Protein AF-A0A4U9D0R4-F1 (afdb_monomer)

Foldseek 3Di:
DDDDDDDDDDDDDDPPDDDDDDDPDPPPDPDDDCPLLVLLLVVVVVDNDDLVVSQVVVCVVVVNPDGDDPVVRPVSVVVCVVVVNDDDDDPPDD

Structure (mmCIF, N/CA/C/O backbone):
data_AF-A0A4U9D0R4-F1
#
_entry.id   AF-A0A4U9D0R4-F1
#
loop_
_atom_site.group_PDB
_atom_site.id
_atom_site.type_symbol
_atom_site.label_atom_id
_atom_site.label_alt_id
_atom_site.label_comp_id
_atom_site.label_asym_id
_atom_site.label_entity_id
_atom_site.label_seq_id
_atom_site.pdbx_PDB_ins_code
_atom_site.Cartn_x
_atom_site.Cartn_y
_atom_site.Cartn_z
_atom_site.occupancy
_atom_site.B_iso_or_equiv
_atom_site.auth_seq_id
_atom_site.auth_comp_id
_atom_site.auth_asym_id
_atom_site.auth_atom_id
_atom_site.pdbx_PDB_model_num
ATOM 1 N N . MET A 1 1 ? 54.394 -1.704 18.284 1.00 41.41 1 MET A N 1
ATOM 2 C CA . MET A 1 1 ? 53.632 -1.046 17.194 1.00 41.41 1 MET A CA 1
ATOM 3 C C . MET A 1 1 ? 53.354 -2.135 16.162 1.00 41.41 1 MET A C 1
ATOM 5 O O . MET A 1 1 ? 54.321 -2.615 15.603 1.00 41.41 1 MET A O 1
ATOM 9 N N . ARG A 1 2 ? 52.154 -2.663 15.917 1.00 43.41 2 ARG A N 1
ATOM 10 C CA . ARG A 1 2 ? 50.775 -2.170 16.045 1.00 43.41 2 ARG A CA 1
ATOM 11 C C . ARG A 1 2 ? 49.848 -3.367 16.325 1.00 43.41 2 ARG A C 1
ATOM 13 O O . ARG A 1 2 ? 50.138 -4.473 15.882 1.00 43.41 2 ARG A O 1
ATOM 20 N N . ASN A 1 3 ? 48.786 -3.109 17.081 1.00 37.72 3 ASN A N 1
ATOM 21 C CA . ASN A 1 3 ? 47.787 -4.076 17.522 1.00 37.72 3 ASN A CA 1
ATOM 22 C C . ASN A 1 3 ? 46.722 -4.322 16.442 1.00 37.72 3 ASN A C 1
ATOM 24 O O . ASN A 1 3 ? 46.414 -3.422 15.666 1.00 37.72 3 ASN A O 1
ATOM 28 N N . HIS A 1 4 ? 46.155 -5.531 16.471 1.00 49.69 4 HIS A N 1
ATOM 29 C CA . HIS A 1 4 ? 44.821 -5.877 15.975 1.00 49.69 4 HIS A CA 1
ATOM 30 C C . HIS A 1 4 ? 43.745 -4.937 16.545 1.00 49.69 4 HIS A C 1
ATOM 32 O O . HIS A 1 4 ? 43.756 -4.747 17.760 1.00 49.69 4 HIS A O 1
ATOM 38 N N . HIS A 1 5 ? 42.803 -4.466 15.719 1.00 44.03 5 HIS A N 1
ATOM 39 C CA . HIS A 1 5 ? 41.342 -4.461 15.950 1.00 44.03 5 HIS A CA 1
ATOM 40 C C . HIS A 1 5 ? 40.648 -3.674 14.823 1.00 44.03 5 HIS A C 1
ATOM 42 O O . HIS A 1 5 ? 41.069 -2.557 14.558 1.00 44.03 5 HIS A O 1
ATOM 48 N N . GLU A 1 6 ? 39.614 -4.241 14.203 1.00 40.97 6 GLU A N 1
ATOM 49 C CA . GLU A 1 6 ? 38.514 -3.542 13.501 1.00 40.97 6 GLU A CA 1
ATOM 50 C C . GLU A 1 6 ? 37.475 -4.648 13.204 1.00 40.97 6 GLU A C 1
ATOM 52 O O . GLU A 1 6 ? 37.704 -5.494 12.345 1.00 40.97 6 GLU A O 1
ATOM 57 N N . GLU A 1 7 ? 36.615 -5.003 14.163 1.00 38.84 7 GLU A N 1
ATOM 58 C CA . GLU A 1 7 ? 35.262 -4.456 14.404 1.00 38.84 7 GLU A CA 1
ATOM 59 C C . GLU A 1 7 ? 34.291 -4.635 13.220 1.00 38.84 7 GLU A C 1
ATOM 61 O O . GLU A 1 7 ? 34.229 -3.836 12.291 1.00 38.84 7 GLU A O 1
ATOM 66 N N . ASP A 1 8 ? 33.505 -5.714 13.316 1.00 41.00 8 ASP A N 1
ATOM 67 C CA . ASP A 1 8 ? 32.146 -5.851 12.785 1.00 41.00 8 ASP A CA 1
ATOM 68 C C . ASP A 1 8 ? 31.252 -4.715 13.314 1.00 41.00 8 ASP A C 1
ATOM 70 O O . ASP A 1 8 ? 31.258 -4.469 14.518 1.00 41.00 8 ASP A O 1
ATOM 74 N N . HIS A 1 9 ? 30.450 -4.078 12.451 1.00 40.00 9 HIS A N 1
ATOM 75 C CA . HIS A 1 9 ? 29.004 -3.878 12.653 1.00 40.00 9 HIS A CA 1
ATOM 76 C C . HIS A 1 9 ? 28.365 -3.032 11.533 1.00 40.00 9 HIS A C 1
ATOM 78 O O . HIS A 1 9 ? 28.721 -1.883 11.299 1.00 40.00 9 HIS A O 1
ATOM 84 N N . ASP A 1 10 ? 27.375 -3.650 10.880 1.00 42.25 10 ASP A N 1
ATOM 85 C CA . ASP A 1 10 ? 26.017 -3.148 10.623 1.00 42.25 10 ASP A CA 1
ATOM 86 C C . ASP A 1 10 ? 25.818 -1.635 10.407 1.00 42.25 10 ASP A C 1
ATOM 88 O O . ASP A 1 10 ? 25.894 -0.853 11.353 1.00 42.25 10 ASP A O 1
ATOM 92 N N . SER A 1 11 ? 25.406 -1.238 9.196 1.00 37.03 11 SER A N 1
ATOM 93 C CA . SER A 1 11 ? 24.211 -0.397 8.988 1.00 37.03 11 SER A CA 1
ATOM 94 C C . SER A 1 11 ? 24.063 0.057 7.534 1.00 37.03 11 SER A C 1
ATOM 96 O O . SER A 1 11 ? 24.865 0.825 7.021 1.00 37.03 11 SER A O 1
ATOM 98 N N . ARG A 1 12 ? 22.933 -0.341 6.940 1.00 49.69 12 ARG A N 1
ATOM 99 C CA . ARG A 1 12 ? 22.025 0.522 6.166 1.00 49.69 12 ARG A CA 1
ATOM 100 C C . ARG A 1 12 ? 22.666 1.512 5.184 1.00 49.69 12 ARG A C 1
ATOM 102 O O . ARG A 1 12 ? 22.918 2.659 5.537 1.00 49.69 12 ARG A O 1
ATOM 109 N N . GLU A 1 13 ? 22.649 1.161 3.903 1.00 41.84 13 GLU A N 1
ATOM 110 C CA . GLU A 1 13 ? 22.551 2.175 2.853 1.00 41.84 13 GLU A CA 1
ATOM 111 C C . GLU A 1 13 ? 21.263 1.980 2.058 1.00 41.84 13 GLU A C 1
ATOM 113 O O . GLU A 1 13 ? 21.129 1.158 1.154 1.00 41.84 13 GLU A O 1
ATOM 118 N N . HIS A 1 14 ? 20.278 2.780 2.466 1.00 41.12 14 HIS A N 1
ATOM 119 C CA . HIS A 1 14 ? 19.137 3.150 1.656 1.00 41.12 14 HIS A CA 1
ATOM 120 C C . HIS A 1 14 ? 19.665 3.712 0.332 1.00 41.12 14 HIS A C 1
ATOM 122 O O . HIS A 1 14 ? 20.146 4.846 0.284 1.00 41.12 14 HIS A O 1
ATOM 128 N N . HIS A 1 15 ? 19.537 2.937 -0.744 1.00 41.59 15 HIS A N 1
ATOM 129 C CA . HIS A 1 15 ? 19.688 3.419 -2.112 1.00 41.59 15 HIS A CA 1
ATOM 130 C C . HIS A 1 15 ? 18.576 4.433 -2.426 1.00 41.59 15 HIS A C 1
ATOM 132 O O . HIS A 1 1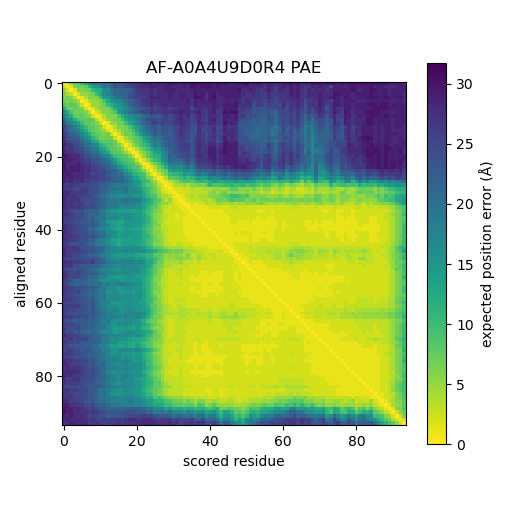5 ? 17.586 4.149 -3.095 1.00 41.59 15 HIS A O 1
ATOM 138 N N . ALA A 1 16 ? 18.735 5.659 -1.931 1.00 48.44 16 ALA A N 1
ATOM 139 C CA . ALA A 1 16 ? 18.045 6.827 -2.445 1.00 48.44 16 ALA A CA 1
ATOM 140 C C . ALA A 1 16 ? 18.745 7.247 -3.744 1.00 48.44 16 ALA A C 1
ATOM 142 O O . ALA A 1 16 ? 19.521 8.205 -3.785 1.00 48.44 16 ALA A O 1
ATOM 143 N N . GLU A 1 17 ? 18.490 6.507 -4.823 1.00 49.16 17 GLU A N 1
ATOM 144 C CA . GLU A 1 17 ? 18.949 6.906 -6.147 1.00 49.16 17 GLU A CA 1
ATOM 145 C C . GLU A 1 17 ? 18.225 8.184 -6.591 1.00 49.16 17 GLU A C 1
ATOM 147 O O . GLU A 1 17 ? 17.042 8.214 -6.940 1.00 49.16 17 GLU A O 1
ATOM 152 N N . ARG A 1 18 ? 18.991 9.276 -6.596 1.00 57.44 18 ARG A N 1
ATOM 153 C CA . ARG A 1 18 ? 18.742 10.453 -7.425 1.00 57.44 18 ARG A CA 1
ATOM 154 C C . ARG A 1 18 ? 18.698 10.034 -8.895 1.00 57.44 18 ARG A C 1
ATOM 156 O O . ARG A 1 18 ? 19.690 9.539 -9.416 1.00 57.44 18 ARG A O 1
ATOM 163 N N . GLY A 1 19 ? 17.629 10.383 -9.610 1.00 42.41 19 GLY A N 1
ATOM 164 C CA . GLY A 1 19 ? 17.635 10.269 -11.068 1.00 42.41 19 GLY A CA 1
ATOM 165 C C . GLY A 1 19 ? 16.407 10.841 -11.773 1.00 42.41 19 GLY A C 1
ATOM 166 O O . GLY A 1 19 ? 15.339 10.245 -11.757 1.00 42.41 19 GLY A O 1
ATOM 167 N N . GLY A 1 20 ? 16.594 11.961 -12.480 1.00 40.53 20 GLY A N 1
ATOM 168 C CA . GLY A 1 20 ? 15.919 12.187 -13.762 1.00 40.53 20 GLY A CA 1
ATOM 169 C C . GLY A 1 20 ? 14.636 13.021 -13.768 1.00 40.53 20 GLY A C 1
ATOM 170 O O . GLY A 1 20 ? 13.524 12.502 -13.804 1.00 40.53 20 GLY A O 1
ATOM 171 N N . ARG A 1 21 ? 14.792 14.339 -13.935 1.00 54.53 21 ARG A N 1
ATOM 172 C CA . ARG A 1 21 ? 13.833 15.135 -14.714 1.00 54.53 21 ARG A CA 1
ATOM 173 C C . ARG A 1 21 ? 13.971 14.730 -16.190 1.00 54.53 21 ARG A C 1
ATOM 175 O O . ARG A 1 21 ? 15.038 14.982 -16.742 1.00 54.53 21 ARG A O 1
ATOM 182 N N . ARG A 1 22 ? 12.919 14.161 -16.802 1.00 48.62 22 ARG A N 1
ATOM 183 C CA . ARG A 1 22 ? 12.506 14.231 -18.235 1.00 48.62 22 ARG A CA 1
ATOM 184 C C . ARG A 1 22 ? 11.778 12.949 -18.667 1.00 48.62 22 ARG A C 1
ATOM 186 O O . ARG A 1 22 ? 12.311 11.862 -18.510 1.00 48.62 22 ARG A O 1
ATOM 193 N N . GLY A 1 23 ? 10.625 13.110 -19.321 1.00 43.25 23 GLY A N 1
ATOM 194 C CA . GLY A 1 23 ? 10.080 12.111 -20.250 1.00 43.25 23 GLY A CA 1
ATOM 195 C C . GLY A 1 23 ? 8.763 11.472 -19.816 1.00 43.25 23 GLY A C 1
ATOM 196 O O . GLY A 1 23 ? 8.744 10.560 -18.998 1.00 43.25 23 GLY A O 1
ATOM 197 N N . GLY A 1 24 ? 7.658 11.918 -20.419 1.00 52.97 24 GLY A N 1
ATOM 198 C CA . GLY A 1 24 ? 6.351 11.263 -20.352 1.00 52.97 24 GLY A CA 1
ATOM 199 C C . GLY A 1 24 ? 6.326 9.939 -21.120 1.00 52.97 24 GLY A C 1
ATOM 200 O O . GLY A 1 24 ? 5.720 9.846 -22.181 1.00 52.97 24 GLY A O 1
ATOM 201 N N . GLY A 1 25 ? 6.981 8.916 -20.579 1.00 48.53 25 GLY A N 1
ATOM 202 C CA . GLY A 1 25 ? 6.760 7.517 -20.930 1.00 48.53 25 GLY A CA 1
ATOM 203 C C . GLY A 1 25 ? 5.976 6.868 -19.799 1.0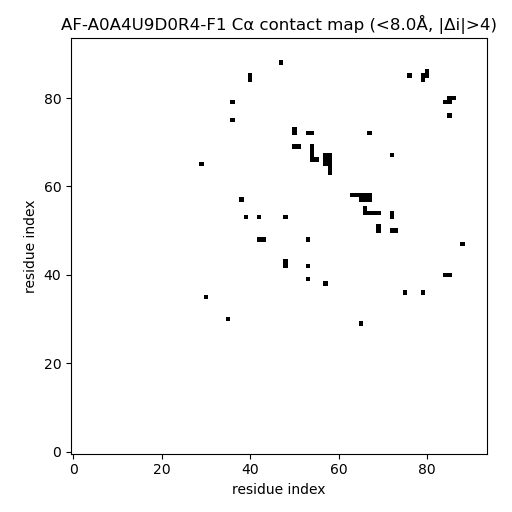0 48.53 25 GLY A C 1
ATOM 204 O O . GLY A 1 25 ? 6.322 7.045 -18.632 1.00 48.53 25 GLY A O 1
ATOM 205 N N . ARG A 1 26 ? 4.893 6.153 -20.114 1.00 58.38 26 ARG A N 1
ATOM 206 C CA . ARG A 1 26 ? 4.131 5.377 -19.128 1.00 58.38 26 ARG A CA 1
ATOM 207 C C . ARG A 1 26 ? 5.112 4.426 -18.435 1.00 58.38 26 ARG A C 1
ATOM 209 O O . ARG A 1 26 ? 5.504 3.435 -19.041 1.00 58.38 26 ARG A O 1
ATOM 216 N N . ARG A 1 27 ? 5.549 4.752 -17.210 1.00 64.19 27 ARG A N 1
ATOM 217 C CA . ARG A 1 27 ? 6.379 3.857 -16.391 1.00 64.19 27 ARG A CA 1
ATOM 218 C C . ARG A 1 27 ? 5.667 2.510 -16.359 1.00 64.19 27 ARG A C 1
ATOM 220 O O . ARG A 1 27 ? 4.518 2.448 -15.917 1.00 64.19 27 ARG A O 1
ATOM 227 N N . GLN A 1 28 ? 6.317 1.482 -16.895 1.00 67.06 28 GLN A N 1
ATOM 228 C CA . GLN A 1 28 ? 5.800 0.124 -16.860 1.00 67.06 28 GLN A CA 1
ATOM 229 C C . GLN A 1 28 ? 5.622 -0.243 -15.388 1.00 67.06 28 GLN A C 1
ATOM 231 O O . GLN A 1 28 ? 6.572 -0.201 -14.608 1.00 67.06 28 GLN A O 1
ATOM 236 N N . ARG A 1 29 ? 4.370 -0.451 -14.984 1.00 76.25 29 ARG A N 1
ATOM 237 C CA . ARG A 1 29 ? 4.030 -0.795 -13.605 1.00 76.25 29 ARG A CA 1
ATOM 238 C C . ARG A 1 29 ? 4.356 -2.272 -13.411 1.00 76.25 29 ARG A C 1
ATOM 240 O O . ARG A 1 29 ? 4.096 -3.061 -14.314 1.00 76.25 29 ARG A O 1
ATOM 247 N N . PHE A 1 30 ? 4.927 -2.620 -12.261 1.00 86.75 30 PHE A N 1
ATOM 248 C CA . PHE A 1 30 ? 5.175 -4.018 -11.901 1.00 86.75 30 PHE A CA 1
ATOM 249 C C . PHE A 1 30 ? 3.855 -4.783 -11.761 1.00 86.75 30 PHE A C 1
ATOM 251 O O . PHE A 1 30 ? 3.684 -5.846 -12.341 1.00 86.75 30 PHE A O 1
ATOM 258 N N . PHE A 1 31 ? 2.896 -4.174 -11.063 1.00 87.19 31 PHE A N 1
ATOM 259 C CA . PHE A 1 31 ? 1.521 -4.646 -10.988 1.00 87.19 31 PHE A CA 1
ATOM 260 C C . PHE A 1 31 ? 0.674 -4.094 -12.134 1.00 87.19 31 PHE A C 1
ATOM 262 O O . PHE A 1 31 ? 0.761 -2.910 -12.486 1.00 87.19 31 PHE A O 1
ATOM 269 N N . GLY A 1 32 ? -0.202 -4.942 -12.664 1.00 85.44 32 GLY A N 1
ATOM 270 C CA . GLY A 1 32 ? -1.267 -4.566 -13.575 1.00 85.44 32 GLY A CA 1
ATOM 271 C C . GLY A 1 32 ? -2.283 -3.618 -12.934 1.00 85.44 32 GLY A C 1
ATOM 272 O O . GLY A 1 32 ? -2.204 -3.224 -11.764 1.00 85.44 32 GLY A O 1
ATOM 273 N N . HIS A 1 33 ? -3.273 -3.214 -13.727 1.00 81.75 33 HIS A N 1
ATOM 274 C CA . HIS A 1 33 ? -4.329 -2.327 -13.251 1.00 81.75 33 HIS A CA 1
ATOM 275 C C . HIS A 1 33 ? -5.120 -2.990 -12.115 1.00 81.75 33 HIS A C 1
ATOM 277 O O . HIS A 1 33 ? -5.871 -3.930 -12.336 1.00 81.75 33 HIS A O 1
ATOM 283 N N . GLY A 1 34 ? -4.965 -2.469 -10.897 1.00 88.06 34 GLY A N 1
ATOM 284 C CA . GLY A 1 34 ? -5.720 -2.914 -9.727 1.00 88.06 34 GLY A CA 1
ATOM 285 C C . GLY A 1 34 ? -5.112 -4.084 -8.950 1.00 88.06 34 GLY A C 1
ATOM 286 O O . GLY A 1 34 ? -5.553 -4.306 -7.830 1.00 88.06 34 GLY A O 1
ATOM 287 N N . GLU A 1 35 ? -4.080 -4.765 -9.449 1.00 94.56 35 GLU A N 1
ATOM 288 C CA . GLU A 1 35 ? -3.463 -5.889 -8.720 1.00 94.56 35 GLU A CA 1
ATOM 289 C C . GLU A 1 35 ? -2.819 -5.433 -7.408 1.00 94.56 35 GLU A C 1
ATOM 291 O O . GLU A 1 35 ? -3.041 -6.042 -6.368 1.00 9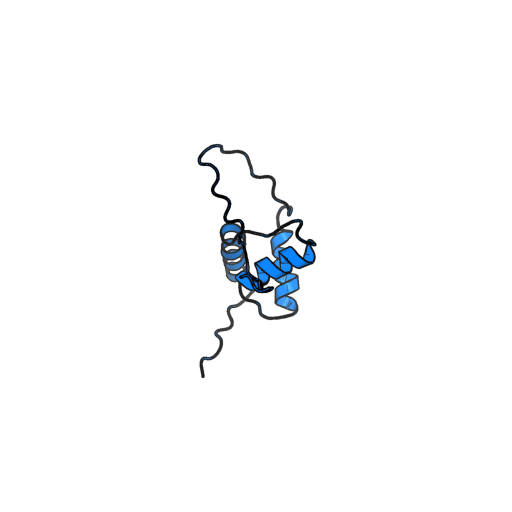4.56 35 GLU A O 1
ATOM 296 N N . LEU A 1 36 ? -2.124 -4.289 -7.420 1.00 95.06 36 LEU A N 1
ATOM 297 C CA . LEU A 1 36 ? -1.551 -3.710 -6.202 1.00 95.06 36 LEU A CA 1
ATOM 298 C C . LEU A 1 36 ? -2.617 -3.443 -5.127 1.00 95.06 36 LEU A C 1
ATOM 300 O O . LEU A 1 36 ? -2.365 -3.655 -3.947 1.00 95.06 36 LEU A O 1
ATOM 304 N N . ARG A 1 37 ? -3.821 -3.010 -5.529 1.00 95.69 37 ARG A N 1
ATOM 305 C CA . ARG A 1 37 ? -4.936 -2.800 -4.591 1.00 95.69 37 ARG A CA 1
ATOM 306 C 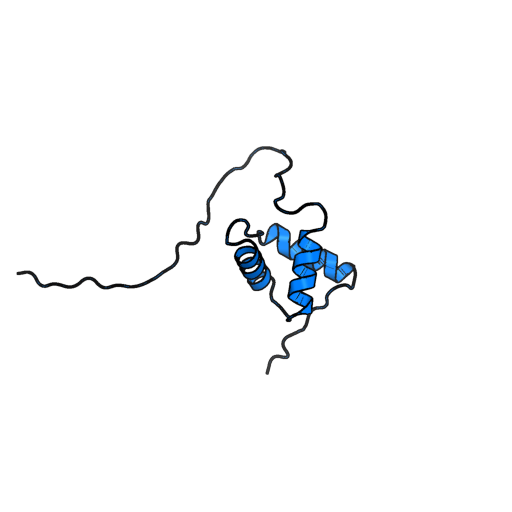C . ARG A 1 37 ? -5.346 -4.108 -3.924 1.00 95.69 37 ARG A C 1
ATOM 308 O O . ARG A 1 37 ? -5.608 -4.103 -2.731 1.00 95.69 37 ARG A O 1
ATOM 315 N N . LEU A 1 38 ? -5.388 -5.208 -4.678 1.00 96.81 38 LEU A N 1
ATOM 316 C CA . LEU A 1 38 ? -5.734 -6.522 -4.135 1.00 96.81 38 LEU A CA 1
ATOM 317 C C . LEU A 1 38 ? -4.674 -7.021 -3.154 1.00 96.81 38 LEU A C 1
ATOM 319 O O . LEU A 1 38 ? -5.035 -7.533 -2.104 1.00 96.81 38 LEU A O 1
ATOM 323 N N . VAL A 1 39 ? -3.390 -6.818 -3.458 1.00 96.50 39 VAL A N 1
ATOM 324 C CA . VAL A 1 39 ? -2.298 -7.171 -2.538 1.00 96.50 39 VAL A CA 1
ATOM 325 C C . VAL A 1 39 ? -2.383 -6.355 -1.247 1.00 96.50 39 VAL A C 1
ATOM 327 O O . VAL A 1 39 ? -2.302 -6.922 -0.164 1.00 96.50 39 VAL A O 1
ATOM 330 N N . ILE A 1 40 ? -2.609 -5.040 -1.343 1.00 96.81 40 ILE A N 1
ATOM 331 C CA . ILE A 1 40 ? -2.787 -4.178 -0.163 1.00 96.81 40 ILE A CA 1
ATOM 332 C C . ILE A 1 40 ? -3.976 -4.649 0.684 1.00 96.81 40 ILE A C 1
ATOM 334 O O . ILE A 1 40 ? -3.857 -4.737 1.902 1.00 96.81 40 ILE A O 1
ATOM 338 N N . LEU A 1 41 ? -5.108 -4.973 0.054 1.00 97.19 41 LEU A N 1
ATOM 339 C CA . LEU A 1 41 ? -6.286 -5.480 0.760 1.00 97.19 41 LEU A CA 1
ATOM 340 C C . LEU A 1 41 ? -6.033 -6.844 1.414 1.00 97.19 41 LEU A C 1
ATOM 342 O O . LEU A 1 41 ? -6.475 -7.050 2.538 1.00 97.19 41 LEU A O 1
ATOM 346 N N . ASP A 1 42 ? -5.322 -7.760 0.749 1.00 97.06 42 ASP A N 1
ATOM 347 C CA . ASP A 1 42 ? -4.959 -9.060 1.331 1.00 97.06 42 ASP A CA 1
ATOM 348 C C . ASP A 1 42 ? -4.091 -8.884 2.581 1.00 97.06 42 ASP A C 1
ATOM 350 O O . ASP A 1 42 ? -4.387 -9.488 3.610 1.00 97.06 42 ASP A O 1
ATOM 354 N N . ILE A 1 43 ? -3.089 -8.001 2.537 1.00 96.56 43 ILE A N 1
ATOM 355 C CA . ILE A 1 43 ? -2.249 -7.694 3.702 1.00 96.56 43 ILE A CA 1
ATOM 356 C C . ILE A 1 43 ? -3.099 -7.123 4.845 1.00 96.56 43 ILE A C 1
ATOM 358 O O . ILE A 1 43 ? -3.111 -7.672 5.948 1.00 96.56 43 ILE A O 1
ATOM 362 N N . LEU A 1 44 ? -3.882 -6.076 4.563 1.00 96.19 44 LEU A N 1
ATOM 363 C CA . LEU A 1 44 ? -4.716 -5.413 5.570 1.00 96.19 44 LEU A CA 1
ATOM 364 C C . LEU A 1 44 ? -5.816 -6.322 6.136 1.00 96.19 44 LEU A C 1
ATOM 366 O O . LEU A 1 44 ? -6.251 -6.133 7.269 1.00 96.19 44 LEU A O 1
ATOM 370 N N . SER A 1 45 ? -6.252 -7.334 5.380 1.00 95.88 45 SER A N 1
ATOM 371 C CA . SER A 1 45 ? -7.215 -8.330 5.865 1.00 95.88 45 SER A CA 1
ATOM 372 C C . SER A 1 45 ? -6.637 -9.262 6.935 1.00 95.88 45 SER A C 1
ATOM 374 O O . SER A 1 45 ? -7.394 -9.874 7.688 1.00 95.88 45 SER A O 1
ATOM 376 N N . ARG A 1 46 ? -5.305 -9.382 7.007 1.00 94.94 46 ARG A N 1
ATOM 377 C CA . ARG A 1 46 ? -4.597 -10.240 7.968 1.00 94.94 46 ARG A CA 1
ATOM 378 C C . ARG A 1 46 ? -4.191 -9.474 9.221 1.00 94.94 46 ARG A C 1
ATOM 380 O O . ARG A 1 46 ? -4.251 -10.034 10.312 1.00 94.94 46 ARG A O 1
ATOM 387 N N . SER A 1 47 ? -3.766 -8.222 9.066 1.00 90.62 47 SER A N 1
ATOM 388 C CA . SER A 1 47 ? -3.379 -7.339 10.167 1.00 90.62 47 SER A CA 1
ATOM 389 C C . SER A 1 47 ? -3.533 -5.880 9.760 1.00 90.62 47 SER A C 1
ATOM 391 O O . SER A 1 47 ? -3.244 -5.521 8.622 1.00 90.62 47 SER A O 1
ATOM 393 N N . ALA A 1 48 ? -3.896 -5.019 10.713 1.00 92.12 48 ALA A N 1
ATOM 394 C CA . ALA A 1 48 ? -3.727 -3.583 10.538 1.00 92.12 48 ALA A CA 1
ATOM 395 C C . ALA A 1 48 ? -2.239 -3.272 10.292 1.00 92.12 48 ALA A C 1
ATOM 397 O O . ALA A 1 48 ? -1.362 -3.796 10.989 1.00 92.12 48 ALA A O 1
ATOM 398 N N . SER A 1 49 ? -1.960 -2.431 9.295 1.00 92.94 49 SER A N 1
ATOM 399 C CA . SER A 1 49 ? -0.597 -2.108 8.866 1.00 92.94 49 SER A CA 1
ATOM 400 C C . SER A 1 49 ? -0.480 -0.642 8.472 1.00 92.94 49 SER A C 1
ATOM 402 O O . SER A 1 49 ? -1.359 -0.069 7.829 1.00 92.94 49 SER A O 1
ATOM 404 N N . HIS A 1 50 ? 0.659 -0.041 8.807 1.00 93.44 50 HIS A N 1
ATOM 405 C CA . HIS A 1 50 ? 1.005 1.308 8.375 1.00 93.44 50 HIS A CA 1
ATOM 406 C C . HIS A 1 50 ? 1.501 1.310 6.925 1.00 93.44 50 HIS A C 1
ATOM 408 O O . HIS A 1 50 ? 2.077 0.329 6.454 1.00 93.44 50 HIS A O 1
ATOM 414 N N . GLY A 1 51 ? 1.375 2.447 6.232 1.00 93.75 51 GLY A N 1
ATOM 415 C CA . GLY A 1 51 ? 1.786 2.576 4.827 1.00 93.75 51 GLY A CA 1
ATOM 416 C C . GLY A 1 51 ? 3.236 2.159 4.549 1.00 93.75 51 GLY A C 1
ATOM 417 O O . GLY A 1 51 ? 3.511 1.550 3.521 1.00 93.75 51 GLY A O 1
ATOM 418 N N . TYR A 1 52 ? 4.166 2.426 5.470 1.00 95.38 52 TYR A N 1
ATOM 419 C CA . TYR A 1 52 ? 5.560 1.993 5.326 1.00 95.38 52 TYR A CA 1
ATOM 420 C C . TYR A 1 52 ? 5.753 0.483 5.526 1.00 95.38 52 TYR A C 1
ATOM 422 O O . TYR A 1 52 ? 6.572 -0.128 4.842 1.00 95.38 52 TYR A O 1
ATOM 430 N N . GLU A 1 53 ? 4.974 -0.130 6.414 1.00 96.19 53 GLU A N 1
ATOM 431 C CA . GLU A 1 53 ? 5.010 -1.581 6.610 1.00 96.19 53 GLU A CA 1
ATOM 432 C C . GLU A 1 53 ? 4.431 -2.304 5.390 1.00 96.19 53 GLU A C 1
ATOM 434 O O . GLU A 1 53 ? 5.029 -3.269 4.927 1.00 96.19 53 GLU A O 1
ATOM 439 N N . LEU A 1 54 ? 3.384 -1.753 4.761 1.00 96.56 54 LEU A N 1
ATOM 440 C CA . LEU A 1 54 ? 2.880 -2.255 3.478 1.00 96.56 54 LEU A CA 1
ATOM 441 C C . LEU A 1 54 ? 3.956 -2.243 2.380 1.00 96.56 54 LEU A C 1
ATOM 443 O O . LEU A 1 54 ? 4.024 -3.176 1.585 1.00 96.56 54 LEU A O 1
ATOM 447 N N . ILE A 1 55 ? 4.817 -1.218 2.331 1.00 97.06 55 ILE A N 1
ATOM 448 C CA . ILE A 1 55 ? 5.930 -1.165 1.364 1.00 97.06 55 ILE A CA 1
ATOM 449 C C . ILE A 1 55 ? 6.877 -2.347 1.577 1.00 97.06 55 ILE A C 1
ATOM 451 O O . ILE A 1 55 ? 7.154 -3.085 0.631 1.00 97.06 55 ILE A O 1
ATOM 455 N N . LYS A 1 56 ? 7.340 -2.540 2.818 1.00 97.06 56 LYS A N 1
ATOM 456 C CA . LYS A 1 56 ? 8.258 -3.632 3.172 1.00 97.06 56 LYS A CA 1
ATOM 457 C C . LYS A 1 56 ? 7.644 -5.002 2.927 1.00 97.06 56 LYS A C 1
ATOM 459 O O . LYS A 1 56 ? 8.327 -5.910 2.465 1.00 97.06 56 LYS A O 1
ATOM 464 N N . GLU A 1 57 ? 6.371 -5.169 3.258 1.00 96.75 57 GLU A N 1
ATOM 465 C CA . GLU A 1 57 ? 5.688 -6.447 3.116 1.00 96.75 57 GLU A CA 1
ATOM 466 C C . GLU A 1 57 ? 5.517 -6.813 1.643 1.00 96.75 57 GLU A C 1
ATOM 468 O O . GLU A 1 57 ? 5.815 -7.939 1.256 1.00 96.75 57 GLU A O 1
ATOM 473 N N . ILE A 1 58 ? 5.167 -5.850 0.786 1.00 96.25 58 ILE A N 1
ATOM 474 C CA . ILE A 1 58 ? 5.103 -6.061 -0.667 1.00 96.25 58 ILE A CA 1
ATOM 475 C C . ILE A 1 58 ? 6.492 -6.361 -1.248 1.00 96.25 58 ILE A C 1
ATOM 477 O O . ILE A 1 58 ? 6.627 -7.245 -2.097 1.00 96.25 58 ILE A O 1
ATOM 481 N N . GLU A 1 59 ? 7.535 -5.677 -0.782 1.00 96.44 59 GLU A N 1
ATOM 482 C CA . GLU A 1 59 ? 8.915 -5.983 -1.167 1.00 96.44 59 GLU A CA 1
ATOM 483 C C . GLU A 1 59 ? 9.306 -7.413 -0.776 1.00 96.44 59 GLU A C 1
ATOM 485 O O . GLU A 1 59 ? 9.827 -8.160 -1.601 1.00 96.44 59 GLU A O 1
ATOM 490 N N . SER A 1 60 ? 8.966 -7.837 0.440 1.00 96.44 60 SER A N 1
ATOM 491 C CA . SER A 1 60 ? 9.206 -9.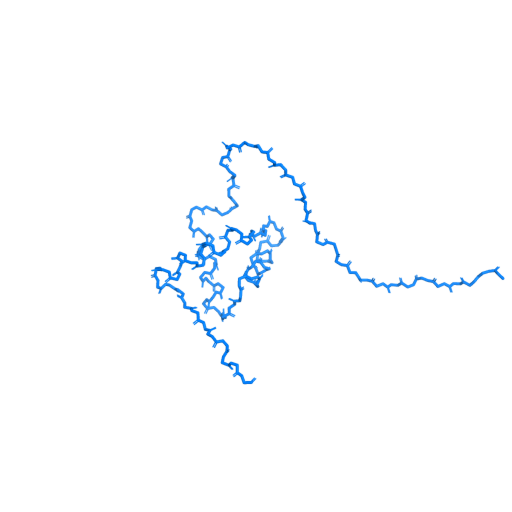196 0.930 1.00 96.44 60 SER A CA 1
ATOM 492 C C . SER A 1 60 ? 8.424 -10.254 0.136 1.00 96.44 60 SER A C 1
ATOM 494 O O . SER A 1 60 ? 9.002 -11.242 -0.320 1.00 96.44 60 SER A O 1
ATOM 496 N N . LEU A 1 61 ? 7.129 -10.024 -0.121 1.00 94.75 61 LEU A N 1
ATOM 497 C CA . LEU A 1 61 ? 6.268 -10.915 -0.914 1.00 94.75 61 LEU A CA 1
ATOM 498 C C . LEU A 1 61 ? 6.779 -11.093 -2.346 1.00 94.75 61 LEU A C 1
ATOM 500 O O . LEU A 1 61 ? 6.637 -12.167 -2.932 1.00 94.75 61 LEU A O 1
ATOM 504 N N . THR A 1 62 ? 7.387 -10.049 -2.905 1.00 94.06 62 THR A N 1
ATOM 505 C CA . THR A 1 62 ? 7.997 -10.085 -4.237 1.00 94.06 62 THR A CA 1
ATOM 506 C C . THR A 1 62 ? 9.468 -10.494 -4.206 1.00 94.06 62 THR A C 1
ATOM 508 O O . THR A 1 62 ? 10.131 -10.371 -5.227 1.00 94.06 62 THR A O 1
ATOM 511 N N . GLN A 1 63 ? 9.991 -10.986 -3.076 1.00 94.69 63 GLN A N 1
ATOM 512 C CA . GLN A 1 63 ? 11.389 -11.415 -2.917 1.00 94.69 63 GLN A CA 1
ATOM 513 C C . GLN A 1 63 ? 12.402 -10.324 -3.318 1.00 94.69 63 GLN A C 1
ATOM 515 O O . GLN A 1 63 ? 13.462 -10.604 -3.874 1.00 94.69 63 GLN A O 1
ATOM 520 N N . GLY A 1 64 ? 12.059 -9.059 -3.062 1.00 93.50 64 GLY A N 1
ATOM 521 C CA . GLY A 1 64 ? 12.863 -7.890 -3.420 1.00 93.50 64 GLY A CA 1
ATOM 522 C C . GLY A 1 64 ? 12.754 -7.461 -4.886 1.00 93.50 64 GLY A C 1
ATOM 523 O O . GLY A 1 64 ? 13.363 -6.468 -5.276 1.00 93.50 64 GLY A O 1
ATOM 524 N N . ASN A 1 65 ? 11.972 -8.152 -5.726 1.00 92.69 65 ASN A N 1
ATOM 525 C CA . ASN A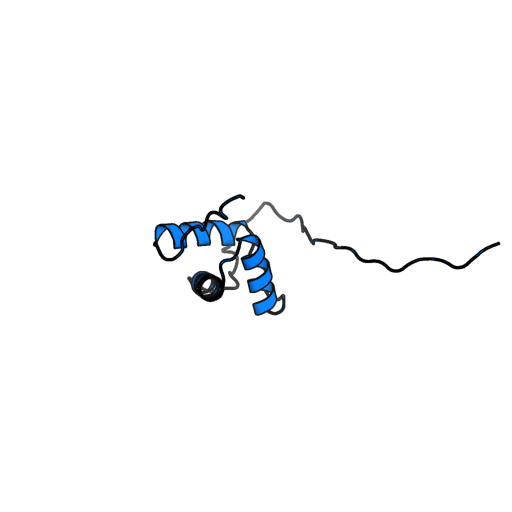 1 65 ? 11.805 -7.772 -7.131 1.00 92.69 65 ASN A CA 1
ATOM 526 C C . ASN A 1 65 ? 11.018 -6.466 -7.313 1.00 92.69 65 ASN A C 1
ATOM 528 O O . ASN A 1 65 ? 11.123 -5.840 -8.372 1.00 92.69 65 ASN A O 1
ATOM 532 N N . TYR A 1 66 ? 10.227 -6.052 -6.317 1.00 94.06 66 TYR A N 1
ATOM 533 C CA . TYR A 1 66 ? 9.457 -4.818 -6.383 1.00 94.06 66 TYR A CA 1
ATOM 534 C C . TYR A 1 66 ? 9.182 -4.197 -5.012 1.00 94.06 66 TYR A C 1
ATOM 536 O O . TYR A 1 66 ? 8.474 -4.765 -4.190 1.00 94.06 66 TYR A O 1
ATOM 544 N N . SER A 1 67 ? 9.634 -2.956 -4.825 1.00 95.50 67 SER A N 1
ATOM 545 C CA . SER A 1 67 ? 9.269 -2.124 -3.676 1.00 95.50 67 SER A CA 1
ATOM 546 C C . SER A 1 67 ? 8.421 -0.935 -4.158 1.00 95.50 67 SER A C 1
ATOM 548 O O . SER A 1 67 ? 8.911 -0.096 -4.929 1.00 95.50 67 SER A O 1
ATOM 550 N N . PRO A 1 68 ? 7.123 -0.859 -3.806 1.00 94.19 68 PRO A N 1
ATOM 551 C CA . PRO A 1 68 ? 6.275 0.254 -4.210 1.00 94.19 68 PRO A CA 1
ATOM 552 C C . PRO A 1 68 ? 6.714 1.539 -3.506 1.00 94.19 68 PRO A C 1
ATOM 554 O O . PRO A 1 68 ? 6.975 1.563 -2.308 1.00 94.19 68 PRO A O 1
ATOM 557 N N . SER A 1 69 ? 6.758 2.654 -4.238 1.00 94.62 69 SER A N 1
ATOM 558 C CA . SER A 1 69 ? 7.122 3.930 -3.621 1.00 94.62 69 SER A CA 1
ATOM 559 C C . SER A 1 69 ? 5.976 4.492 -2.766 1.00 94.62 69 SER A C 1
ATOM 561 O O . SER A 1 69 ? 4.801 4.232 -3.054 1.00 94.62 69 SER A O 1
ATOM 563 N N . PRO A 1 70 ? 6.277 5.364 -1.786 1.00 94.88 70 PRO A N 1
ATOM 564 C CA . PRO A 1 70 ? 5.261 6.109 -1.040 1.00 94.88 70 PRO A CA 1
ATOM 565 C C . PRO A 1 70 ? 4.238 6.826 -1.934 1.00 94.88 70 PRO A C 1
ATOM 567 O O . PRO A 1 70 ? 3.046 6.826 -1.644 1.00 94.88 70 PRO A O 1
ATOM 570 N N . GLY A 1 71 ? 4.689 7.381 -3.066 1.00 93.94 71 GLY A N 1
ATOM 571 C CA . GLY A 1 71 ? 3.827 8.067 -4.037 1.00 93.94 71 GLY A CA 1
ATOM 572 C C . GLY A 1 71 ? 2.891 7.144 -4.825 1.00 93.94 71 GLY A C 1
ATOM 573 O O . GLY A 1 71 ? 2.044 7.635 -5.563 1.00 93.94 71 GLY A O 1
ATOM 574 N N . VAL A 1 72 ? 3.041 5.825 -4.694 1.00 93.19 72 VAL A N 1
ATOM 575 C CA . VAL A 1 72 ? 2.085 4.830 -5.192 1.00 93.19 72 VAL A CA 1
ATOM 576 C C . VAL A 1 72 ? 1.214 4.312 -4.048 1.00 93.19 72 VAL A C 1
ATOM 578 O O . VAL A 1 72 ? 0.006 4.189 -4.235 1.00 93.19 72 VAL A O 1
ATOM 581 N N . ILE A 1 73 ? 1.796 4.043 -2.873 1.00 95.50 73 ILE A N 1
ATOM 582 C CA . ILE A 1 73 ? 1.069 3.490 -1.722 1.00 95.50 73 ILE A CA 1
ATOM 583 C C . ILE A 1 73 ? 0.012 4.451 -1.197 1.00 95.50 73 ILE A C 1
ATOM 585 O O . ILE A 1 73 ? -1.160 4.087 -1.193 1.00 95.50 73 ILE A O 1
ATOM 589 N N . TYR A 1 74 ? 0.381 5.671 -0.807 1.00 95.12 74 TYR A N 1
ATOM 590 C CA . TYR A 1 74 ? -0.565 6.556 -0.121 1.00 95.12 74 TYR A CA 1
ATOM 591 C C . TYR A 1 74 ? -1.776 6.934 -0.987 1.00 95.12 74 TYR A C 1
ATOM 593 O O . TYR A 1 74 ? -2.892 6.724 -0.526 1.00 95.12 74 TYR A O 1
ATOM 601 N N . PRO A 1 75 ? -1.621 7.312 -2.274 1.00 95.19 75 PRO A N 1
ATOM 602 C CA . PRO A 1 75 ? -2.787 7.542 -3.131 1.00 95.19 75 PRO A CA 1
ATOM 603 C C . PRO A 1 75 ? -3.651 6.293 -3.347 1.00 95.19 75 PRO A C 1
ATOM 605 O O . PRO A 1 75 ? -4.842 6.398 -3.627 1.00 95.19 75 PRO A O 1
ATOM 608 N N . THR A 1 76 ? -3.058 5.098 -3.266 1.00 95.50 76 THR A N 1
ATOM 609 C CA . THR A 1 76 ? -3.819 3.847 -3.365 1.00 95.50 76 THR A CA 1
ATOM 610 C C . THR A 1 76 ? -4.614 3.586 -2.088 1.00 95.50 76 THR A C 1
ATOM 612 O O . THR A 1 76 ? -5.751 3.137 -2.186 1.00 95.50 76 THR A O 1
ATOM 615 N N . LEU A 1 77 ? -4.050 3.887 -0.915 1.00 96.19 77 LEU A N 1
ATOM 616 C CA . LEU A 1 77 ? -4.759 3.807 0.362 1.00 96.19 77 LEU A CA 1
ATOM 617 C C . LEU A 1 77 ? -5.915 4.806 0.416 1.00 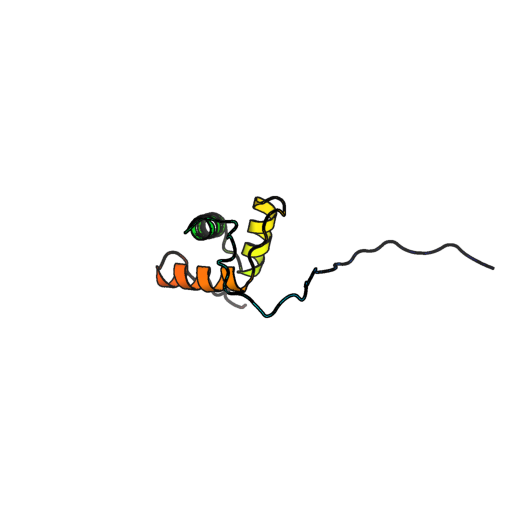96.19 77 LEU A C 1
ATOM 619 O O . LEU A 1 77 ? -7.031 4.383 0.697 1.00 96.19 77 LEU A O 1
ATOM 623 N N . ASP A 1 78 ? -5.683 6.065 0.035 1.00 96.50 78 ASP A N 1
ATOM 624 C CA . ASP A 1 78 ? -6.736 7.089 -0.045 1.00 96.50 78 ASP A CA 1
ATOM 625 C C . ASP A 1 78 ? -7.896 6.607 -0.928 1.00 96.50 78 ASP A C 1
ATOM 627 O O . ASP A 1 78 ? -9.050 6.618 -0.516 1.00 96.50 78 ASP A O 1
ATOM 631 N N . LEU A 1 79 ? -7.589 6.068 -2.115 1.00 96.06 79 LEU A N 1
ATOM 632 C CA . LEU A 1 79 ? -8.604 5.514 -3.014 1.00 96.06 79 LEU A CA 1
ATOM 633 C C . LEU A 1 79 ? -9.391 4.355 -2.381 1.00 96.06 79 LEU A C 1
ATOM 635 O O . LEU A 1 79 ? -10.595 4.237 -2.596 1.00 96.06 79 LEU A O 1
ATOM 639 N N . LEU A 1 80 ? -8.718 3.450 -1.669 1.00 97.00 80 LEU A N 1
ATOM 640 C CA . LEU A 1 80 ? -9.375 2.319 -1.011 1.00 97.00 80 LEU A CA 1
ATOM 641 C C . LEU A 1 80 ? -10.249 2.785 0.160 1.00 97.00 80 LEU A C 1
ATOM 643 O O . LEU A 1 80 ? -11.326 2.226 0.368 1.00 97.00 80 LEU A O 1
ATOM 647 N N . GLN A 1 81 ? -9.809 3.812 0.884 1.00 96.69 81 GLN A N 1
ATOM 648 C CA . GLN A 1 81 ? -10.557 4.429 1.972 1.00 96.69 81 GLN A CA 1
ATOM 649 C C . GLN A 1 81 ? -11.795 5.162 1.441 1.00 96.69 81 GLN A C 1
ATOM 651 O O . GLN A 1 81 ? -12.891 4.946 1.952 1.00 96.69 81 GLN A O 1
ATOM 656 N N . ASP A 1 82 ? -11.658 5.936 0.363 1.00 97.50 82 ASP A N 1
ATOM 657 C CA . ASP A 1 82 ? -12.770 6.612 -0.320 1.00 97.50 82 ASP A CA 1
ATOM 658 C C . ASP A 1 82 ? -13.817 5.617 -0.846 1.00 97.50 82 ASP A C 1
ATOM 660 O O . ASP A 1 82 ? -15.013 5.906 -0.888 1.00 97.50 82 ASP A O 1
ATOM 664 N N . GLN A 1 83 ? -13.378 4.416 -1.235 1.00 97.50 83 GLN A N 1
ATOM 665 C CA . GLN A 1 83 ? -14.255 3.310 -1.635 1.00 97.50 83 GLN A CA 1
ATOM 666 C C . GLN A 1 83 ? -14.898 2.576 -0.448 1.00 97.50 83 GLN A C 1
ATOM 668 O O . GLN A 1 83 ? -15.713 1.679 -0.669 1.00 97.50 83 GLN A O 1
ATOM 673 N N . GLY A 1 84 ? -14.537 2.917 0.792 1.00 97.00 84 GLY A N 1
ATOM 674 C CA . GLY A 1 84 ? -15.009 2.246 2.003 1.00 97.00 84 GLY A CA 1
ATOM 675 C C . GLY A 1 84 ? -14.482 0.817 2.165 1.00 97.00 84 GLY A C 1
ATOM 676 O O . GLY A 1 84 ? -15.102 0.018 2.861 1.00 97.00 84 GLY A O 1
ATOM 677 N N . LEU A 1 85 ? -13.374 0.472 1.498 1.00 96.88 85 LEU A N 1
ATOM 678 C CA . LEU A 1 85 ? -12.766 -0.863 1.561 1.00 96.88 85 LEU A CA 1
ATOM 679 C C . LEU A 1 85 ? -11.770 -1.005 2.714 1.00 96.88 85 LEU A C 1
ATOM 681 O O . LEU A 1 85 ? -11.503 -2.123 3.146 1.00 96.88 85 LEU A O 1
ATOM 685 N N . ILE A 1 86 ? -11.217 0.111 3.192 1.00 96.56 86 ILE A N 1
ATOM 686 C CA . ILE A 1 86 ? -10.339 0.173 4.364 1.00 96.56 86 ILE A CA 1
ATOM 687 C C . ILE A 1 86 ? -10.786 1.315 5.283 1.00 96.56 86 ILE A C 1
ATOM 689 O O . ILE A 1 86 ? -11.442 2.257 4.835 1.00 96.56 86 ILE A O 1
ATOM 693 N N . GLY A 1 87 ? -10.410 1.235 6.557 1.00 93.75 87 GLY A N 1
ATOM 694 C CA . GLY A 1 87 ? -10.604 2.292 7.547 1.00 93.75 87 GLY A CA 1
ATOM 695 C C . GLY A 1 87 ? -9.292 2.642 8.240 1.00 93.75 87 GLY A C 1
ATOM 696 O O . GLY A 1 87 ? -8.324 1.886 8.168 1.00 93.75 87 GLY A O 1
ATOM 697 N N . VAL A 1 88 ? -9.269 3.792 8.909 1.00 88.69 88 VAL A N 1
ATOM 698 C CA . VAL A 1 88 ? -8.148 4.198 9.759 1.00 88.69 88 VAL A CA 1
ATOM 699 C C . VAL A 1 88 ? -8.466 3.781 11.187 1.00 88.69 88 VAL A C 1
ATOM 701 O O . VAL A 1 88 ? -9.493 4.178 11.735 1.00 88.69 88 VAL A O 1
ATOM 704 N N . GLU A 1 89 ? -7.583 2.990 11.785 1.00 85.19 89 GLU A N 1
ATOM 705 C CA . GLU A 1 89 ? -7.587 2.770 13.226 1.00 85.19 89 GLU A CA 1
ATOM 706 C C . GLU A 1 89 ? -6.672 3.817 13.858 1.00 85.19 89 GLU A C 1
ATOM 708 O O . GLU A 1 89 ? -5.462 3.820 13.632 1.00 85.19 89 GLU A O 1
ATOM 713 N N . GLU A 1 90 ? -7.247 4.744 14.622 1.00 75.50 90 GLU A N 1
ATOM 714 C CA . GLU A 1 90 ? -6.444 5.597 15.490 1.00 75.50 90 GLU A CA 1
ATOM 715 C C . GLU A 1 90 ? -5.954 4.726 16.647 1.00 75.50 90 GLU A C 1
ATOM 717 O O . GLU A 1 90 ? -6.753 4.219 17.440 1.00 75.50 90 GLU A O 1
ATOM 722 N N . GLU A 1 91 ? -4.639 4.512 16.727 1.00 69.69 91 GLU A N 1
ATOM 723 C CA . GLU A 1 91 ? -4.027 3.898 17.898 1.00 69.69 91 GLU A CA 1
ATOM 724 C C . GLU A 1 91 ? -4.387 4.783 19.091 1.00 69.69 91 GLU A C 1
ATOM 726 O O . GLU A 1 91 ? -3.900 5.906 19.216 1.00 69.69 91 GLU A O 1
ATOM 731 N N . ASN A 1 92 ? -5.338 4.313 19.906 1.00 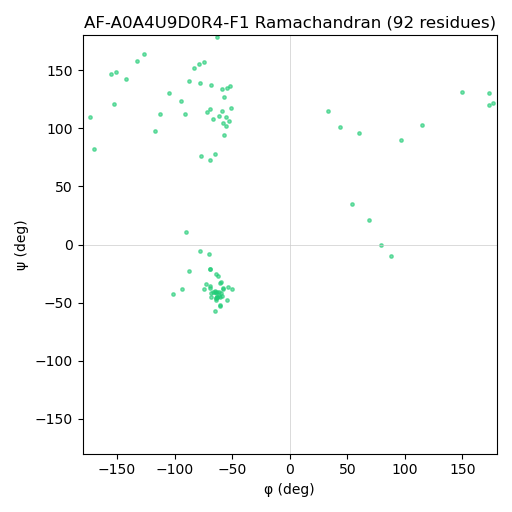56.69 92 ASN A N 1
ATOM 732 C CA . ASN A 1 92 ? -5.833 5.015 21.082 1.00 56.69 92 ASN A CA 1
ATOM 733 C C . ASN A 1 92 ? -4.642 5.305 21.998 1.00 56.69 92 ASN A C 1
ATOM 735 O O . ASN A 1 92 ? -4.245 4.451 22.794 1.00 56.69 92 ASN A O 1
ATOM 739 N N . GLY A 1 93 ? -4.076 6.504 21.854 1.00 57.69 93 GLY A N 1
ATOM 740 C CA . GLY A 1 93 ? -2.956 6.983 22.640 1.00 57.69 93 GLY A CA 1
ATOM 741 C C . GLY A 1 93 ? -3.304 6.892 24.118 1.00 57.69 93 GLY A C 1
ATOM 742 O O . GLY A 1 93 ? -4.161 7.627 24.613 1.00 57.69 93 GLY A O 1
ATOM 743 N N . ARG A 1 94 ? -2.656 5.956 24.806 1.00 45.38 94 ARG A N 1
ATOM 744 C CA . ARG A 1 94 ? -2.544 5.929 26.259 1.00 45.38 94 ARG A CA 1
ATOM 745 C C . ARG A 1 94 ? -1.126 6.297 26.644 1.00 45.38 94 ARG A C 1
ATOM 747 O O . ARG A 1 94 ? -0.201 5.777 25.986 1.00 45.38 94 ARG A O 1
#

Solvent-accessible surface area (backbone atoms only — not comparable to 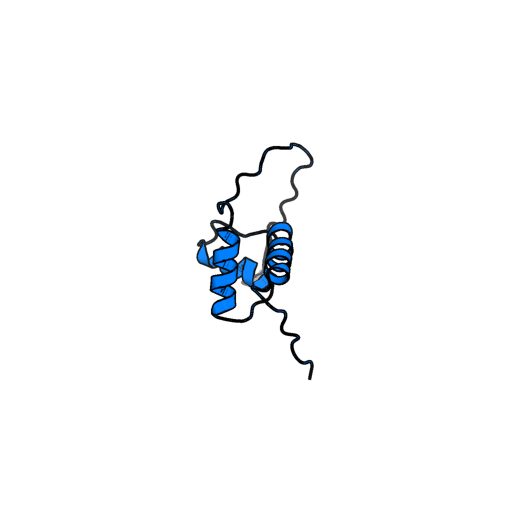full-atom values): 6471 Å² total; per-residue (Å²): 141,84,83,92,85,85,81,89,78,90,80,87,79,81,84,77,78,83,80,79,94,79,77,98,62,86,75,83,62,93,54,61,95,62,48,57,58,52,52,53,49,55,50,49,73,76,42,89,73,52,77,69,54,50,28,54,49,47,13,56,76,47,75,66,78,43,68,66,50,68,88,52,49,54,63,50,49,52,53,35,39,76,69,68,76,47,82,86,80,76,79,81,85,123

Organism: Raoultella terrigena (NCBI:txid577)

Mean predicted aligned error: 12.3 Å

Secondary structure (DSSP, 8-state):
-----------------------------SS-TTHHHHHHHHHHHHS---HHHHHHHHHHHTTTS----HHHHHHHHHHHHHTTS---------

Nearest PDB structures (foldseek):
  1xma-assembly1_B-2  TM=9.137E-01  e=6.327E-02  Acetivibrio thermocellus
  1xma-assembly1_A  TM=9.082E-01  e=7.681E-02  Acetivibrio thermocellus
  3f8f-assembly1_B  TM=9.139E-01  e=6.327E-02  Lactococcus cremoris subsp. cremoris MG1363
  4zzd-assembly1_A-2  TM=9.228E-01  e=1.289E-01  Lactococcus cremoris subsp. cremoris MG1363
  7qz5-assembly1_B  TM=9.492E-01  e=2.162E-01  Lactococcus cremoris

InterPro domains:
  IPR005149 Transcription regulator PadR, N-terminal [PF03551] (40-91)
  IPR036388 Winged helix-like DNA-binding domain superfamily [G3DSA:1.10.10.10] (24-94)
  IPR036390 Winged helix DNA-binding domain superfamily [SSF46785] (25-92)

Radius of gyration: 19.07 Å; Cα contacts (8 Å, |Δi|>4): 38; chains: 1; bounding box: 69×26×47 Å

pLDDT: mean 78.17, std 22.57, range [37.03, 97.5]

Sequence (94 aa):
MRNHHEEDHDSREHHAERGGRRGGGRRQRFFGHGELRLVILDILSRSASHGYELIKEIESLTQGNYSPSPGVIYPTLDLLQDQGLIGVEEENGR